Protein AF-S7X400-F1 (afdb_monomer)

Foldseek 3Di:
DVLLVLLLVQLQVCLVVLPAFAEEEFAPDPLRVVSQVSNVVRHHYNYYDYDNLLEVHALVSVLVVQQVDFQVGQHYHYRHDPPRVQRNVCQQQVDPDRDDDRSKDWDWDADDRHSNPRGGNRIHTDDIGD

Radius of gyration: 13.63 Å; Cα contacts (8 Å, |Δi|>4): 226; chains: 1; bounding box: 30×32×34 Å

Secondary structure (DSSP, 8-state):
-HHHHHHHHHHHHHHHTT-EEEEEEE-SSHHHHHHHHHHHTTSEEEEEEE-GGGTT--HHHHHHHHTT--TT---EEEE--TTHHHHHHHHHH--TT--PPTT-EEEEEE--SSGGG--TT-EEEEEEE-

pLDDT: mean 93.58, std 6.0, range [55.84, 98.5]

Sequence (130 aa):
MPGIDQLKRLSNLLKVSGQVCNHQVYSPANRCRQTADILASQIAIDKSSLVNEIYQADHRELLQVLHRFGSETNHVMMVGHNPGVSHFAAYLTGEDHLLFSPGMMVRISFYVEEWEHISKNSGVLEEILQ

Solvent-accessible surface area (backbone atoms only — not comparable to full-atom values): 7205 Å² total; per-residue (Å²): 105,76,64,60,57,43,36,54,50,38,31,49,51,40,38,73,71,64,49,71,28,46,35,36,38,23,13,74,49,68,71,28,46,53,51,50,54,56,41,55,74,55,30,62,55,77,37,77,45,82,35,70,66,37,55,88,25,47,44,67,50,47,46,57,60,52,40,70,48,56,76,90,55,87,31,75,43,78,37,63,43,82,66,22,52,26,51,28,53,19,43,26,39,61,49,81,84,53,77,71,60,91,66,48,48,72,44,68,46,69,91,64,88,43,44,69,72,60,46,75,52,50,29,45,78,73,49,79,47,94

Nearest PDB structures (foldseek):
  4hbz-assembly1_A  TM=8.532E-01  e=2.831E-06  Nakamurella multipartita DSM 44233
  3f2i-assembly3_E  TM=8.158E-01  e=2.193E-05  Nostoc sp. PCC 7120 = FACHB-418
  2rfl-assembly7_G  TM=8.535E-01  e=1.815E-04  Agrobacterium fabrum str. C58
  6cnl-assembly1_H  TM=7.017E-01  e=4.658E-02  Homo sapiens
  3kgx-assembly1_A  TM=5.664E-01  e=4.658E-02  Mus musculus

Structure (mmCIF, N/CA/C/O backbone):
data_AF-S7X400-F1
#
_entry.id   AF-S7X400-F1
#
loop_
_atom_site.group_PDB
_atom_site.id
_atom_site.type_symbol
_atom_site.label_atom_id
_atom_site.label_alt_id
_atom_site.label_comp_id
_atom_site.label_asym_id
_atom_site.label_entity_id
_atom_site.label_seq_id
_atom_site.pdbx_PDB_ins_code
_atom_site.Cartn_x
_atom_site.Cartn_y
_atom_site.Cartn_z
_atom_site.occupancy
_atom_site.B_iso_or_equiv
_atom_site.auth_seq_id
_atom_site.auth_comp_id
_atom_site.auth_asym_id
_atom_site.auth_atom_id
_atom_site.pdbx_PDB_model_num
ATOM 1 N N . MET A 1 1 ? 13.234 8.536 -17.458 1.00 55.84 1 MET A N 1
ATOM 2 C CA . MET A 1 1 ? 12.877 7.114 -17.698 1.00 55.84 1 MET A CA 1
ATOM 3 C C . MET A 1 1 ? 11.378 7.042 -17.515 1.00 55.84 1 MET A C 1
ATOM 5 O O . MET A 1 1 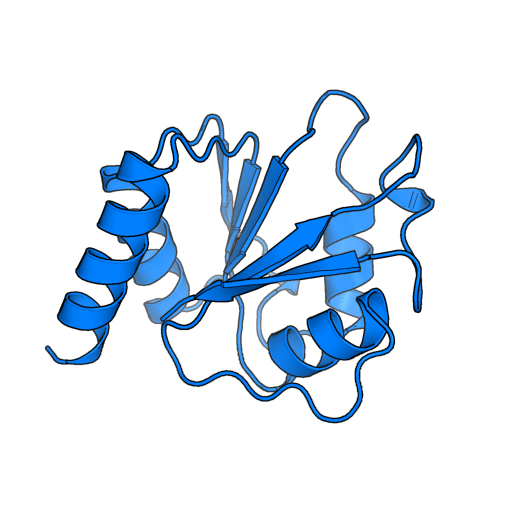? 10.943 7.479 -16.455 1.00 55.84 1 MET A O 1
ATOM 9 N N . PRO A 1 2 ? 10.608 6.501 -18.472 1.00 66.88 2 PRO A N 1
ATOM 10 C CA . PRO A 1 2 ? 9.148 6.638 -18.488 1.00 66.88 2 PRO A CA 1
ATOM 11 C C . PRO A 1 2 ? 8.453 6.320 -17.151 1.00 66.88 2 PRO A C 1
ATOM 13 O O . PRO A 1 2 ? 7.606 7.092 -16.715 1.00 66.88 2 PRO A O 1
ATOM 16 N N . GLY A 1 3 ? 8.881 5.265 -16.444 1.00 75.62 3 GLY A N 1
ATOM 17 C CA . GLY A 1 3 ? 8.308 4.895 -15.141 1.00 75.62 3 GLY A CA 1
ATOM 18 C C . GLY A 1 3 ? 8.620 5.863 -13.990 1.00 75.62 3 GLY A C 1
ATOM 19 O O . GLY A 1 3 ? 7.787 6.053 -13.112 1.00 75.62 3 GLY A O 1
ATOM 20 N N . ILE A 1 4 ? 9.782 6.528 -13.998 1.00 81.25 4 ILE A N 1
ATOM 21 C CA . ILE A 1 4 ? 10.118 7.546 -12.984 1.00 81.25 4 ILE A CA 1
ATOM 22 C C . ILE A 1 4 ? 9.272 8.802 -13.199 1.00 81.25 4 ILE A C 1
ATOM 24 O O . ILE A 1 4 ? 8.819 9.420 -12.240 1.00 81.25 4 ILE A O 1
ATOM 28 N N . ASP A 1 5 ? 9.062 9.184 -14.458 1.00 84.25 5 ASP A N 1
ATOM 29 C CA . ASP A 1 5 ? 8.317 10.394 -14.799 1.00 84.25 5 ASP A CA 1
ATOM 30 C C . ASP A 1 5 ? 6.819 10.233 -14.489 1.00 84.25 5 ASP A C 1
ATOM 32 O O . ASP A 1 5 ? 6.197 11.178 -14.007 1.00 84.25 5 ASP A O 1
ATOM 36 N N . GLN A 1 6 ? 6.262 9.029 -14.675 1.00 84.44 6 GLN A N 1
ATOM 37 C CA . GLN A 1 6 ? 4.918 8.670 -14.201 1.00 84.44 6 GLN A CA 1
ATOM 38 C C . GLN A 1 6 ? 4.829 8.720 -12.676 1.00 84.44 6 GLN A C 1
ATOM 40 O O . GLN A 1 6 ? 3.994 9.439 -12.133 1.00 84.44 6 GLN A O 1
ATOM 45 N N . LEU A 1 7 ? 5.756 8.063 -11.976 1.00 87.38 7 LEU A N 1
ATOM 46 C CA . LEU A 1 7 ? 5.734 8.038 -10.517 1.00 87.38 7 LEU A CA 1
ATOM 47 C C . LEU A 1 7 ? 5.849 9.440 -9.902 1.00 87.38 7 LEU A C 1
ATOM 49 O O . LEU A 1 7 ? 5.188 9.721 -8.910 1.00 87.38 7 LEU A O 1
ATOM 53 N N . LYS A 1 8 ? 6.629 10.339 -10.518 1.00 86.94 8 LYS A N 1
ATOM 54 C CA . LYS A 1 8 ? 6.715 11.749 -10.107 1.00 86.94 8 LYS A CA 1
ATOM 55 C C . LYS A 1 8 ? 5.396 12.508 -10.265 1.00 86.94 8 LYS A C 1
ATOM 57 O O . LYS A 1 8 ? 5.130 13.423 -9.489 1.00 86.94 8 LYS A O 1
ATOM 62 N N . ARG A 1 9 ? 4.591 12.181 -11.281 1.00 88.12 9 ARG A N 1
ATOM 63 C CA . ARG A 1 9 ? 3.260 12.782 -11.468 1.00 88.12 9 ARG A CA 1
ATOM 64 C C . ARG A 1 9 ? 2.308 12.281 -10.395 1.00 88.12 9 ARG A C 1
ATOM 66 O O . ARG A 1 9 ? 1.712 13.108 -9.712 1.00 88.12 9 ARG A O 1
ATOM 73 N N . LEU A 1 10 ? 2.255 10.964 -10.196 1.00 89.94 10 LEU A N 1
ATOM 74 C CA . LEU A 1 10 ? 1.474 10.335 -9.134 1.00 89.94 10 LEU A CA 1
ATOM 75 C C . LEU A 1 10 ? 1.817 10.928 -7.762 1.00 89.94 10 LEU A C 1
ATOM 77 O O . LEU A 1 10 ? 0.936 11.357 -7.025 1.00 89.94 10 LEU A O 1
ATOM 81 N N . SER A 1 11 ? 3.100 11.017 -7.423 1.00 86.44 11 SER A N 1
ATOM 82 C CA . SER A 1 11 ? 3.529 11.543 -6.130 1.00 86.44 11 SER A CA 1
ATOM 83 C C . SER A 1 11 ? 3.178 13.022 -5.943 1.00 86.44 11 SER A C 1
ATOM 85 O O . SER A 1 11 ? 2.826 13.430 -4.838 1.00 86.44 11 SER A O 1
ATOM 87 N N . ASN A 1 12 ? 3.201 13.821 -7.015 1.00 88.62 12 ASN A N 1
ATOM 88 C CA . ASN A 1 12 ? 2.745 15.206 -6.959 1.00 88.62 12 ASN A CA 1
ATOM 89 C C . ASN A 1 12 ? 1.222 15.303 -6.770 1.00 88.62 12 ASN A C 1
ATOM 91 O O . ASN A 1 12 ? 0.769 16.148 -6.003 1.00 88.62 12 ASN A O 1
ATOM 95 N N . LEU A 1 13 ? 0.438 14.429 -7.414 1.00 89.38 13 LEU A N 1
ATOM 96 C CA . LEU A 1 13 ? -1.011 14.344 -7.190 1.00 89.38 13 LEU A CA 1
ATOM 97 C C . LEU A 1 13 ? -1.322 14.030 -5.723 1.00 89.38 13 LEU A C 1
ATOM 99 O O . LEU A 1 13 ? -2.096 14.750 -5.099 1.00 89.38 13 LEU A O 1
ATOM 103 N N . LEU A 1 14 ? -0.646 13.029 -5.154 1.00 90.19 14 LEU A N 1
ATOM 104 C CA . LEU A 1 14 ? -0.804 12.631 -3.751 1.00 90.19 14 LEU A CA 1
ATOM 105 C C . LEU A 1 14 ? -0.398 13.749 -2.781 1.00 90.19 14 LEU A C 1
ATOM 107 O O . LEU A 1 14 ? -1.047 13.971 -1.761 1.00 90.19 14 LEU A O 1
ATOM 111 N N . LYS A 1 15 ? 0.661 14.495 -3.108 1.00 88.44 15 LYS A N 1
ATOM 112 C CA . LYS A 1 15 ? 1.072 15.663 -2.326 1.00 88.44 15 LYS A CA 1
ATOM 113 C C . LYS A 1 15 ? 0.004 16.758 -2.345 1.00 88.44 15 LYS A C 1
ATOM 115 O O . LYS A 1 15 ? -0.313 17.318 -1.299 1.00 88.44 15 LYS A O 1
ATOM 120 N N . VAL A 1 16 ? -0.544 17.072 -3.520 1.00 88.62 16 VAL A N 1
ATOM 121 C CA . VAL A 1 16 ? -1.582 18.105 -3.682 1.00 88.62 16 VAL A CA 1
ATOM 122 C C . VAL A 1 16 ? -2.889 17.699 -3.002 1.00 88.62 16 VAL A C 1
ATOM 124 O O . VAL A 1 16 ? -3.549 18.555 -2.420 1.00 88.62 16 VAL A O 1
ATOM 127 N N . SER A 1 17 ? -3.239 16.410 -3.006 1.00 86.19 17 SER A N 1
ATOM 128 C CA . SER A 1 17 ? -4.422 15.900 -2.304 1.00 86.19 17 SER A CA 1
ATOM 129 C C . SER A 1 17 ? -4.262 15.860 -0.779 1.00 86.19 17 SER A C 1
ATOM 131 O O . SER A 1 17 ? -5.189 15.448 -0.089 1.00 86.19 17 SER A O 1
ATOM 133 N N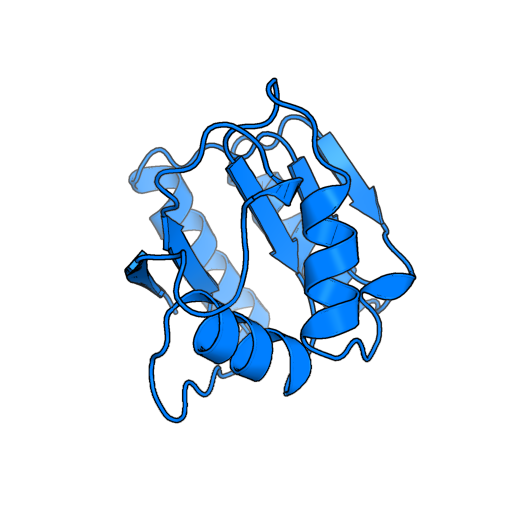 . GLY A 1 18 ? -3.096 16.243 -0.244 1.00 85.75 18 GLY A N 1
ATOM 134 C CA . GLY A 1 18 ? -2.809 16.178 1.187 1.00 85.75 18 GLY A CA 1
ATOM 135 C C . GLY A 1 18 ? -2.726 14.747 1.716 1.00 85.75 18 GLY A C 1
ATOM 136 O O . GLY A 1 18 ? -3.036 14.517 2.882 1.00 85.75 18 GLY A O 1
ATOM 137 N N . GLN A 1 19 ? -2.342 13.780 0.872 1.00 86.75 19 GLN A N 1
ATOM 138 C CA . GLN A 1 19 ? -2.210 12.389 1.293 1.00 86.75 19 GLN A CA 1
ATOM 139 C C . GLN A 1 19 ? -1.214 12.283 2.452 1.00 86.75 19 GLN A C 1
ATOM 141 O O . GLN A 1 19 ? -0.076 12.747 2.363 1.00 86.75 19 GLN A O 1
ATOM 146 N N . VAL A 1 20 ? -1.638 11.608 3.515 1.00 88.44 20 VAL A N 1
ATOM 147 C CA . VAL A 1 20 ? -0.784 11.205 4.634 1.00 88.44 20 VAL A CA 1
ATOM 148 C C . VAL A 1 20 ? -0.564 9.697 4.598 1.00 88.44 20 VAL A C 1
ATOM 150 O O . VAL A 1 20 ? -1.399 8.946 4.086 1.00 88.44 20 VAL A O 1
ATOM 153 N N . CYS A 1 21 ? 0.571 9.244 5.116 1.00 94.88 21 CYS A N 1
ATOM 154 C CA . CYS A 1 21 ? 0.896 7.829 5.218 1.00 94.88 21 CYS A CA 1
ATOM 155 C C . CYS A 1 21 ? 1.605 7.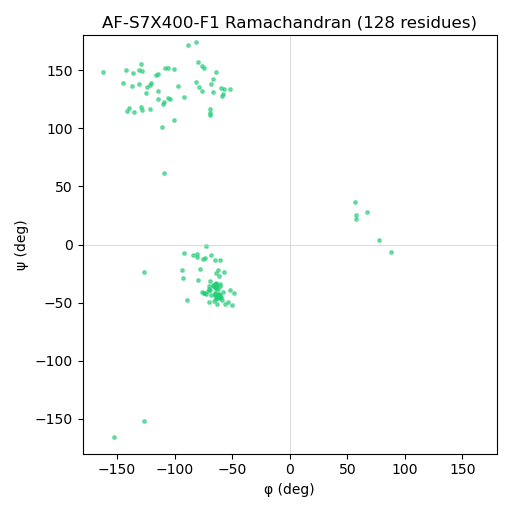569 6.546 1.00 94.88 21 CYS A C 1
ATOM 157 O O . CYS A 1 21 ? 2.733 8.010 6.747 1.00 94.88 21 CYS A O 1
ATOM 159 N N . ASN A 1 22 ? 0.981 6.801 7.436 1.00 96.38 22 ASN A N 1
ATOM 160 C CA . ASN A 1 22 ? 1.616 6.451 8.703 1.00 96.38 22 ASN A CA 1
ATOM 161 C C . ASN A 1 22 ? 2.709 5.407 8.486 1.00 96.38 22 ASN A C 1
ATOM 163 O O . ASN A 1 22 ? 3.809 5.521 9.024 1.00 96.38 22 ASN A O 1
ATOM 167 N N . HIS A 1 23 ? 2.444 4.405 7.643 1.00 97.81 23 HIS A N 1
ATOM 168 C CA . HIS A 1 23 ? 3.429 3.360 7.388 1.00 97.81 23 HIS A CA 1
ATOM 169 C C . HIS A 1 23 ? 3.477 2.952 5.918 1.00 97.81 23 HIS A C 1
ATOM 171 O O . HIS A 1 23 ? 2.524 2.422 5.354 1.00 97.81 23 HIS A O 1
ATOM 177 N N . GLN A 1 24 ? 4.628 3.167 5.291 1.00 98.00 24 GLN A N 1
ATOM 178 C CA . GLN A 1 24 ? 4.960 2.609 3.991 1.00 98.00 24 GLN A CA 1
ATOM 179 C C . GLN A 1 24 ? 5.688 1.270 4.154 1.00 98.00 24 GLN A C 1
ATOM 181 O O . GLN A 1 24 ? 6.719 1.188 4.824 1.00 98.00 24 GLN A O 1
ATOM 186 N N . VAL A 1 25 ? 5.199 0.225 3.497 1.00 98.44 25 VAL A N 1
ATOM 187 C CA . VAL A 1 25 ? 5.859 -1.080 3.427 1.00 98.44 25 VAL A CA 1
ATOM 188 C C . VAL A 1 25 ? 6.143 -1.461 1.985 1.00 98.44 25 VAL A C 1
ATOM 190 O O . VAL A 1 25 ? 5.316 -1.262 1.096 1.00 98.44 25 VAL A O 1
ATOM 193 N N . TYR A 1 26 ? 7.332 -1.997 1.727 1.00 98.50 26 TYR A N 1
ATOM 194 C CA . TYR A 1 26 ? 7.755 -2.312 0.367 1.00 98.50 26 TYR A CA 1
ATOM 195 C C . TYR A 1 26 ? 8.567 -3.601 0.278 1.00 98.50 26 TYR A C 1
ATOM 197 O O . TYR A 1 26 ? 9.296 -3.984 1.195 1.00 98.50 26 TYR A O 1
ATOM 205 N N . SER A 1 27 ? 8.453 -4.263 -0.871 1.00 98.12 27 SER A N 1
ATOM 206 C CA . SER A 1 27 ? 9.228 -5.459 -1.201 1.00 98.12 27 SER A CA 1
ATOM 207 C C . SER A 1 27 ? 10.740 -5.176 -1.306 1.00 98.12 27 SER A C 1
ATOM 209 O O . SER A 1 27 ? 11.118 -4.115 -1.806 1.00 98.12 27 SER A O 1
ATOM 211 N N . PRO A 1 28 ? 11.630 -6.138 -0.976 1.00 97.19 28 PRO A N 1
ATOM 212 C CA . PRO A 1 28 ? 13.088 -5.996 -1.105 1.00 97.19 28 PRO A CA 1
ATOM 213 C C . PRO A 1 28 ? 13.606 -5.736 -2.530 1.00 97.19 28 PRO A C 1
ATOM 215 O O . PRO A 1 28 ? 14.769 -5.372 -2.699 1.00 97.19 28 PRO A O 1
ATOM 218 N N . ALA A 1 29 ? 12.780 -5.913 -3.566 1.00 96.88 29 ALA A N 1
ATOM 219 C CA . ALA A 1 29 ? 13.178 -5.664 -4.947 1.00 96.88 29 ALA A CA 1
ATOM 220 C C . ALA A 1 29 ? 13.607 -4.202 -5.172 1.00 96.88 29 ALA A C 1
ATOM 222 O O . ALA A 1 29 ? 12.876 -3.275 -4.822 1.00 96.88 29 ALA A O 1
ATOM 223 N N . ASN A 1 30 ? 14.729 -3.989 -5.870 1.00 95.88 30 ASN A N 1
ATOM 224 C CA . ASN A 1 30 ? 15.277 -2.647 -6.128 1.00 95.88 30 ASN A CA 1
ATOM 225 C C . ASN A 1 30 ? 14.257 -1.671 -6.734 1.00 95.88 30 ASN A C 1
ATOM 227 O O . ASN A 1 30 ? 14.202 -0.519 -6.324 1.00 9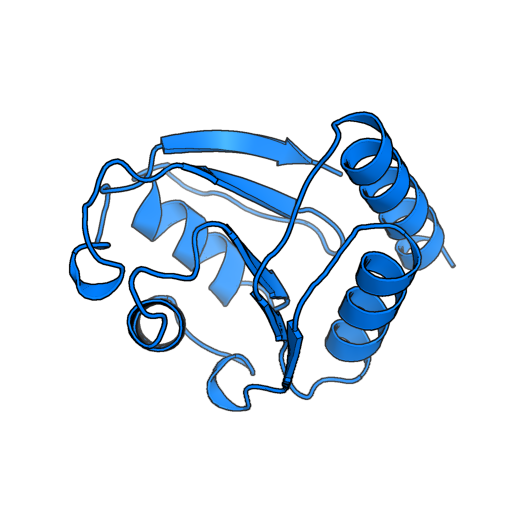5.88 30 ASN A O 1
ATOM 231 N N . ARG A 1 31 ? 13.401 -2.136 -7.652 1.00 93.81 31 ARG A N 1
ATOM 232 C CA . ARG A 1 31 ? 12.333 -1.311 -8.248 1.00 93.81 31 ARG A CA 1
ATOM 233 C C . ARG A 1 31 ? 11.277 -0.849 -7.232 1.00 93.81 31 ARG A C 1
ATOM 235 O O . ARG A 1 31 ? 10.785 0.271 -7.335 1.00 93.81 31 ARG A O 1
ATOM 242 N N . CYS A 1 32 ? 10.942 -1.685 -6.246 1.00 96.31 32 CYS A N 1
ATOM 243 C CA . CYS A 1 32 ? 9.988 -1.340 -5.190 1.00 96.31 32 CYS A CA 1
ATOM 244 C C . CYS A 1 32 ? 10.619 -0.370 -4.202 1.00 96.31 32 CYS A C 1
ATOM 246 O O . CYS A 1 32 ? 9.985 0.619 -3.862 1.00 96.31 32 CYS A O 1
ATOM 248 N N . ARG A 1 33 ? 11.885 -0.598 -3.829 1.00 96.31 33 ARG A N 1
ATOM 249 C CA . ARG A 1 33 ? 12.664 0.353 -3.027 1.00 96.31 33 ARG A CA 1
ATOM 250 C C . ARG A 1 33 ? 12.724 1.726 -3.698 1.00 96.31 33 ARG A C 1
ATOM 252 O O . ARG A 1 33 ? 12.332 2.706 -3.093 1.00 96.31 33 ARG A O 1
ATOM 259 N N . GLN A 1 34 ? 13.104 1.783 -4.974 1.00 95.00 34 GLN A N 1
ATOM 260 C CA . GLN A 1 34 ? 13.137 3.036 -5.738 1.00 95.00 34 GLN A CA 1
ATOM 261 C C . GLN A 1 34 ? 11.770 3.730 -5.776 1.00 95.00 34 GLN A C 1
ATOM 263 O O . GLN A 1 34 ? 11.692 4.947 -5.643 1.00 95.00 34 GLN A O 1
ATOM 268 N N . THR A 1 35 ? 10.692 2.960 -5.944 1.00 95.06 35 THR A N 1
ATOM 269 C CA . THR A 1 35 ? 9.326 3.498 -5.926 1.00 95.06 35 THR A CA 1
ATOM 270 C C . THR A 1 35 ? 8.981 4.082 -4.555 1.00 95.06 35 THR A C 1
ATOM 272 O O . THR A 1 35 ? 8.490 5.206 -4.468 1.00 95.06 35 THR A O 1
ATOM 275 N N . ALA A 1 36 ? 9.289 3.344 -3.488 1.00 95.88 36 ALA A N 1
ATOM 276 C CA . ALA A 1 36 ? 9.076 3.758 -2.110 1.00 95.88 36 ALA A CA 1
ATOM 277 C C . ALA A 1 36 ? 9.854 5.039 -1.770 1.00 95.88 36 ALA A C 1
ATOM 279 O O . ALA A 1 36 ? 9.256 5.984 -1.258 1.00 95.88 36 ALA A O 1
ATOM 280 N N . ASP A 1 37 ? 11.133 5.108 -2.151 1.00 94.88 37 ASP A N 1
ATOM 281 C CA . ASP A 1 37 ? 12.007 6.267 -1.939 1.00 94.88 37 ASP A CA 1
ATOM 282 C C . ASP A 1 37 ? 11.480 7.516 -2.666 1.00 94.88 37 ASP A C 1
ATOM 284 O O . ASP A 1 37 ? 11.452 8.612 -2.103 1.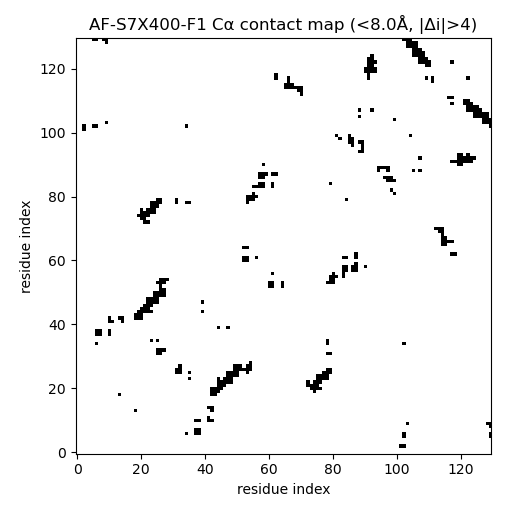00 94.88 37 ASP A O 1
ATOM 288 N N . ILE A 1 38 ? 11.010 7.369 -3.911 1.00 93.06 38 ILE A N 1
ATOM 289 C CA . ILE A 1 38 ? 10.430 8.487 -4.670 1.00 93.06 38 ILE A CA 1
ATOM 290 C C . ILE A 1 38 ? 9.144 8.986 -4.001 1.00 93.06 38 ILE A C 1
ATOM 292 O O . ILE A 1 38 ? 8.978 10.198 -3.855 1.00 93.06 38 ILE A O 1
ATOM 296 N N . LEU A 1 39 ? 8.262 8.088 -3.553 1.00 93.25 39 LEU A N 1
ATOM 297 C CA . LEU A 1 3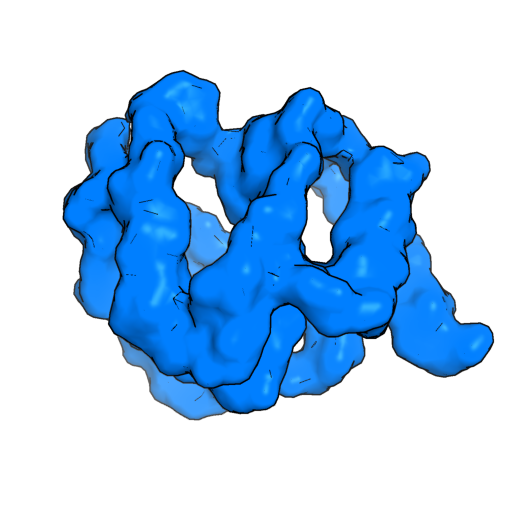9 ? 7.030 8.460 -2.846 1.00 93.25 39 LEU A CA 1
ATOM 298 C C . LEU A 1 39 ? 7.337 9.155 -1.509 1.00 93.25 39 LEU A C 1
ATOM 300 O O . LEU A 1 39 ? 6.785 10.221 -1.236 1.00 93.25 39 LEU A O 1
ATOM 304 N N . ALA A 1 40 ? 8.281 8.618 -0.732 1.00 92.88 40 ALA A N 1
ATOM 305 C CA . ALA A 1 40 ? 8.727 9.190 0.539 1.00 92.88 40 ALA A CA 1
ATOM 306 C C . ALA A 1 40 ? 9.394 10.566 0.385 1.00 92.88 40 ALA A C 1
ATOM 308 O O . ALA A 1 40 ? 9.379 11.369 1.311 1.00 92.88 40 ALA A O 1
ATOM 309 N N . SER A 1 41 ? 9.953 10.874 -0.791 1.00 90.19 41 SER A N 1
ATOM 310 C CA . SER A 1 41 ? 10.540 12.192 -1.066 1.00 90.19 41 SER A CA 1
ATOM 311 C C . SER A 1 41 ? 9.507 13.301 -1.311 1.00 90.19 41 SER A C 1
ATOM 313 O O . SER A 1 41 ? 9.871 14.478 -1.344 1.00 90.19 41 SER A O 1
ATOM 315 N N . GLN A 1 42 ? 8.229 12.956 -1.515 1.00 86.44 42 GLN A N 1
ATOM 316 C CA . GLN A 1 42 ? 7.191 13.917 -1.916 1.00 86.44 42 GLN A CA 1
ATOM 317 C C . GLN A 1 42 ? 5.960 13.932 -1.013 1.00 86.44 42 GLN A C 1
ATOM 319 O O . GLN A 1 42 ? 5.261 14.946 -0.977 1.00 86.44 42 GLN A O 1
ATOM 324 N N . ILE A 1 43 ? 5.704 12.840 -0.298 1.00 89.69 43 ILE A N 1
ATOM 325 C CA . ILE A 1 43 ? 4.544 12.653 0.572 1.00 89.69 43 ILE A CA 1
ATOM 326 C C . ILE A 1 43 ? 5.046 12.539 2.012 1.00 89.69 43 ILE A C 1
ATOM 328 O O . ILE A 1 43 ? 6.130 12.009 2.250 1.00 89.69 43 ILE A O 1
ATOM 332 N N . ALA A 1 44 ? 4.268 13.030 2.977 1.00 90.06 44 ALA A N 1
ATOM 333 C CA . ALA A 1 44 ? 4.573 12.828 4.389 1.00 90.06 44 ALA A CA 1
ATOM 334 C C . ALA A 1 44 ? 4.370 11.348 4.754 1.00 90.06 44 ALA A C 1
ATOM 336 O O . ALA A 1 44 ? 3.242 10.846 4.734 1.00 90.06 44 ALA A O 1
ATOM 337 N N . ILE A 1 45 ? 5.477 10.658 5.041 1.00 94.50 45 ILE A N 1
ATOM 338 C CA . ILE A 1 45 ? 5.504 9.257 5.464 1.00 94.50 45 ILE A CA 1
ATOM 339 C C . ILE A 1 45 ? 6.180 9.178 6.834 1.00 94.50 45 ILE A C 1
ATOM 341 O O . ILE A 1 45 ? 7.370 9.478 6.932 1.00 94.50 45 ILE A O 1
ATOM 345 N N . ASP A 1 46 ? 5.453 8.747 7.868 1.00 95.00 46 ASP A N 1
ATOM 346 C CA . ASP A 1 46 ? 5.992 8.714 9.239 1.00 95.00 46 ASP A CA 1
ATOM 347 C C . ASP A 1 46 ? 7.028 7.592 9.406 1.00 95.00 46 ASP A C 1
ATOM 349 O O . ASP A 1 46 ? 8.095 7.776 9.997 1.00 95.00 46 ASP A O 1
ATOM 353 N N . LYS A 1 47 ? 6.730 6.411 8.852 1.00 96.31 47 LYS A N 1
ATOM 354 C CA . LYS A 1 47 ? 7.608 5.241 8.886 1.00 96.31 47 LYS A CA 1
ATOM 355 C C . LYS A 1 47 ? 7.638 4.537 7.537 1.00 96.31 47 LYS A C 1
ATOM 357 O O . LYS A 1 47 ? 6.603 4.295 6.927 1.00 96.31 47 LYS A O 1
ATOM 362 N N . SER A 1 48 ? 8.827 4.139 7.094 1.00 97.31 48 SER A N 1
ATOM 363 C CA . SER A 1 48 ? 9.011 3.305 5.902 1.00 97.31 48 SER A CA 1
ATOM 364 C C . SER A 1 48 ? 9.803 2.047 6.255 1.00 97.31 48 SER A C 1
ATOM 366 O O . SER A 1 48 ? 10.755 2.101 7.037 1.00 97.31 48 SER A O 1
ATOM 368 N N . SER A 1 49 ? 9.385 0.877 5.772 1.00 97.75 49 SER A N 1
ATOM 369 C 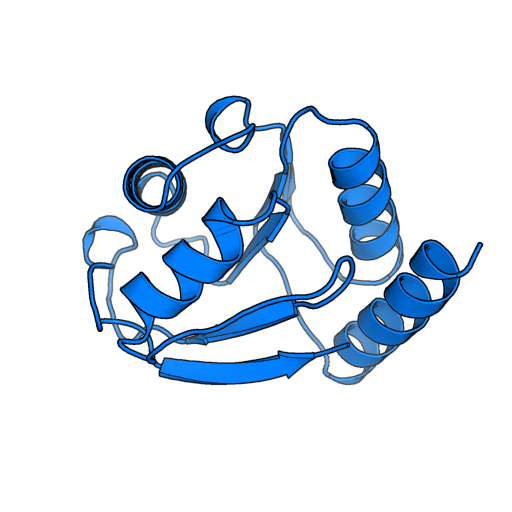CA . SER A 1 49 ? 9.991 -0.407 6.147 1.00 97.75 49 SER A CA 1
ATOM 370 C C . SER A 1 49 ? 10.016 -1.407 4.998 1.00 97.75 49 SER A C 1
ATOM 372 O O . SER A 1 49 ? 9.046 -1.576 4.262 1.00 97.75 49 SER A O 1
ATOM 374 N N . LEU A 1 50 ? 11.133 -2.122 4.884 1.00 98.12 50 LEU A N 1
ATOM 375 C CA . LEU A 1 50 ? 11.243 -3.276 4.003 1.00 98.12 50 LEU A CA 1
ATOM 376 C C . LEU A 1 50 ? 10.526 -4.472 4.634 1.00 98.12 50 LEU A C 1
ATOM 378 O O . LEU A 1 50 ? 10.765 -4.784 5.799 1.00 98.12 50 LEU A O 1
ATOM 382 N N . VAL A 1 51 ? 9.697 -5.159 3.849 1.00 98.19 51 VAL A N 1
ATOM 383 C CA . VAL A 1 51 ? 8.985 -6.377 4.256 1.00 98.19 51 VAL A CA 1
ATOM 384 C C . VAL A 1 51 ? 9.238 -7.456 3.207 1.00 98.19 51 VAL A C 1
ATOM 386 O O . VAL A 1 51 ? 8.878 -7.302 2.036 1.00 98.19 51 VAL A O 1
ATOM 389 N N . ASN A 1 52 ? 9.904 -8.538 3.613 1.00 97.38 52 ASN A N 1
ATOM 390 C CA . ASN A 1 52 ? 10.326 -9.601 2.697 1.00 97.38 52 ASN A CA 1
ATOM 391 C C . ASN A 1 52 ? 9.128 -10.326 2.083 1.00 97.38 52 ASN A C 1
ATOM 393 O O . ASN A 1 52 ? 9.141 -10.632 0.894 1.00 97.38 52 ASN A O 1
ATOM 397 N N . GLU A 1 53 ? 8.074 -10.505 2.873 1.00 96.56 53 GLU A N 1
ATOM 398 C CA . GLU A 1 53 ? 6.846 -11.216 2.530 1.00 96.56 53 GLU A CA 1
ATOM 399 C C . GLU A 1 53 ? 6.048 -10.546 1.413 1.00 96.56 53 GLU A C 1
ATOM 401 O O . GLU A 1 53 ? 5.173 -11.181 0.854 1.00 96.56 53 GLU A O 1
ATOM 406 N N . ILE A 1 54 ? 6.352 -9.295 1.042 1.00 97.88 54 ILE A N 1
ATOM 407 C CA . ILE A 1 54 ? 5.723 -8.627 -0.110 1.00 97.88 54 ILE A CA 1
ATOM 408 C C . ILE A 1 54 ? 6.335 -9.123 -1.439 1.00 97.88 54 ILE A C 1
ATOM 410 O O . ILE A 1 54 ? 5.743 -8.971 -2.512 1.00 97.88 54 ILE A O 1
ATOM 414 N N . TYR A 1 55 ? 7.547 -9.691 -1.429 1.00 96.12 55 TYR A N 1
ATOM 415 C CA . TYR A 1 55 ? 8.177 -10.176 -2.658 1.00 96.12 55 TYR A CA 1
ATOM 416 C C . TYR A 1 55 ? 7.453 -11.409 -3.205 1.00 96.12 55 TYR A C 1
ATOM 418 O O . TYR A 1 55 ? 7.463 -12.456 -2.578 1.00 96.12 55 TYR A O 1
ATOM 426 N N . GLN A 1 56 ? 6.879 -11.278 -4.408 1.00 92.06 56 GLN A N 1
ATOM 427 C CA . GLN A 1 56 ? 6.120 -12.345 -5.082 1.00 92.06 56 GLN A CA 1
ATOM 428 C C . GLN A 1 56 ? 4.931 -12.890 -4.269 1.00 92.06 56 GLN A C 1
ATOM 430 O O . GLN A 1 56 ? 4.490 -14.009 -4.508 1.00 92.06 56 GLN A O 1
ATOM 435 N N . ALA A 1 57 ? 4.394 -12.064 -3.372 1.00 94.56 57 ALA A N 1
ATOM 436 C CA . ALA A 1 57 ? 3.289 -12.412 -2.497 1.00 94.56 57 ALA A CA 1
ATOM 437 C C . ALA A 1 57 ? 1.974 -12.648 -3.252 1.00 94.56 57 ALA A C 1
ATOM 439 O O . ALA A 1 57 ? 1.639 -11.894 -4.177 1.00 94.56 57 ALA A O 1
ATOM 440 N N . ASP A 1 58 ? 1.189 -13.627 -2.809 1.00 95.12 58 ASP A N 1
ATOM 441 C CA . ASP A 1 58 ? -0.230 -13.722 -3.148 1.00 95.12 58 ASP A CA 1
ATOM 442 C C . ASP A 1 58 ? -1.097 -12.806 -2.254 1.00 95.12 58 ASP A C 1
ATOM 444 O O . ASP A 1 58 ? -0.627 -12.160 -1.316 1.00 95.12 58 ASP A O 1
ATOM 448 N N . HIS A 1 59 ? -2.396 -12.715 -2.553 1.00 93.50 59 HIS A N 1
ATOM 449 C CA . HIS A 1 59 ? -3.314 -11.857 -1.797 1.00 93.50 59 HIS A CA 1
ATOM 450 C C . HIS A 1 59 ? -3.439 -12.244 -0.310 1.00 93.50 59 HIS A C 1
ATOM 452 O O . HIS A 1 59 ? -3.724 -11.377 0.510 1.00 93.50 59 HIS A O 1
ATOM 458 N N . ARG A 1 60 ? -3.227 -13.514 0.059 1.00 94.94 60 ARG A N 1
ATOM 459 C CA . ARG A 1 60 ? -3.300 -13.984 1.452 1.00 94.94 60 ARG A CA 1
ATOM 460 C C . ARG A 1 60 ? -2.057 -13.566 2.224 1.00 94.94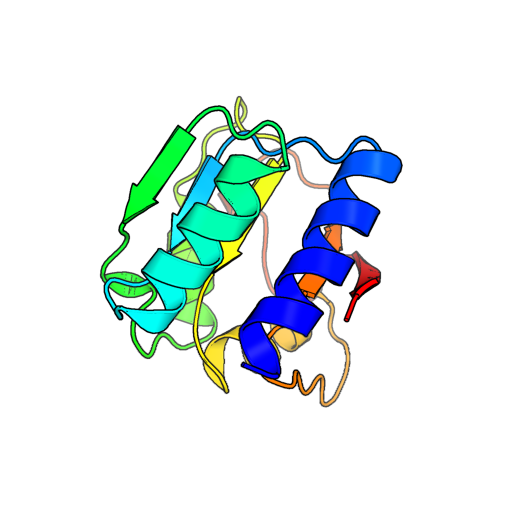 60 ARG A C 1
ATOM 462 O O . ARG A 1 60 ? -2.175 -13.121 3.360 1.00 94.94 60 ARG A O 1
ATOM 469 N N . GLU A 1 61 ? -0.885 -13.663 1.606 1.00 97.44 61 GLU A N 1
ATOM 470 C CA . GLU A 1 61 ? 0.372 -13.193 2.198 1.00 97.44 61 GLU A CA 1
ATOM 471 C C . GLU A 1 61 ? 0.357 -11.669 2.387 1.00 97.44 61 GLU A C 1
ATOM 473 O O . GLU A 1 61 ? 0.726 -11.169 3.451 1.00 97.44 61 GLU A O 1
ATOM 478 N N . LEU A 1 62 ? -0.154 -10.919 1.404 1.00 98.12 62 LEU A N 1
ATOM 479 C CA . LEU A 1 62 ? -0.329 -9.468 1.537 1.00 98.12 62 LEU A CA 1
ATOM 480 C C . LEU A 1 62 ? -1.360 -9.096 2.612 1.00 98.12 62 LEU A C 1
ATOM 482 O O . LEU A 1 62 ? -1.140 -8.133 3.348 1.00 98.12 62 LEU A O 1
ATOM 486 N N . LEU A 1 63 ? -2.435 -9.879 2.762 1.00 98.06 63 LEU A N 1
ATOM 487 C CA . LEU A 1 63 ? -3.402 -9.702 3.848 1.00 98.06 63 LEU A CA 1
ATOM 488 C C . LEU A 1 63 ? -2.747 -9.898 5.221 1.00 98.06 63 LEU A C 1
ATOM 490 O O . LEU A 1 63 ? -2.950 -9.086 6.115 1.00 98.06 63 LEU A O 1
ATOM 494 N N . GLN A 1 64 ? -1.891 -10.912 5.373 1.00 97.81 64 GLN A N 1
ATOM 495 C CA . GLN A 1 64 ? -1.144 -11.124 6.616 1.00 97.81 64 GLN A CA 1
ATOM 496 C C . GLN A 1 64 ? -0.178 -9.983 6.932 1.00 97.81 64 GLN A C 1
ATOM 498 O O . GLN A 1 64 ? 0.060 -9.707 8.102 1.00 97.81 64 GLN A O 1
ATOM 503 N N . VAL A 1 65 ? 0.409 -9.329 5.925 1.00 97.81 65 VAL A N 1
ATOM 504 C CA . VAL A 1 65 ? 1.210 -8.116 6.152 1.00 97.81 65 VAL A CA 1
ATOM 505 C C . VAL A 1 65 ? 0.318 -6.991 6.674 1.00 97.81 65 VAL A C 1
ATOM 507 O O . VAL A 1 65 ? 0.702 -6.305 7.618 1.00 97.81 65 VAL A O 1
ATOM 510 N N . LEU A 1 66 ? -0.871 -6.832 6.090 1.00 97.19 66 LEU A N 1
ATOM 511 C CA . LEU A 1 66 ? -1.846 -5.817 6.479 1.00 97.19 66 LEU A CA 1
ATOM 512 C C . LEU A 1 66 ? -2.367 -6.023 7.913 1.00 97.19 66 LEU A C 1
ATOM 514 O O . LEU A 1 66 ? -2.489 -5.070 8.669 1.00 97.19 66 LEU A O 1
ATOM 518 N N . HIS A 1 67 ? -2.588 -7.267 8.331 1.00 97.62 67 HIS A N 1
ATOM 519 C CA . HIS A 1 67 ? -3.054 -7.608 9.683 1.00 97.62 67 HIS A CA 1
ATOM 520 C C . HIS A 1 67 ? -2.037 -7.334 10.799 1.00 97.62 67 HIS A C 1
ATOM 522 O O . HIS A 1 67 ? -2.379 -7.433 11.967 1.00 97.62 67 HIS A O 1
ATOM 528 N N . ARG A 1 68 ? -0.782 -6.992 10.482 1.00 95.94 68 ARG A N 1
ATOM 529 C CA . ARG A 1 68 ? 0.254 -6.710 11.498 1.00 95.94 68 ARG A CA 1
ATOM 530 C C . ARG A 1 68 ? 0.223 -5.274 12.020 1.00 95.94 68 ARG A C 1
ATOM 532 O O . ARG A 1 68 ? 0.994 -4.951 12.926 1.00 95.94 68 ARG A O 1
ATOM 539 N N . PHE A 1 69 ? -0.563 -4.393 11.407 1.00 97.00 69 PHE A N 1
ATOM 540 C CA . PHE A 1 69 ? -0.650 -3.001 11.834 1.00 97.00 69 PHE A CA 1
ATOM 541 C C . PHE A 1 69 ? -1.597 -2.866 13.030 1.00 97.00 69 PHE A C 1
ATOM 543 O O . PHE A 1 69 ? -2.635 -3.512 13.088 1.00 97.00 69 PHE A O 1
ATOM 550 N N . GLY A 1 70 ? -1.224 -2.019 13.991 1.00 92.81 70 GLY A N 1
ATOM 551 C CA . GLY A 1 70 ? -2.066 -1.703 15.147 1.00 92.81 70 GLY A CA 1
ATOM 552 C C . GLY A 1 70 ? -3.011 -0.528 14.883 1.00 92.81 70 GLY A C 1
ATOM 553 O O . GLY A 1 70 ? -2.860 0.191 13.893 1.00 92.81 70 GLY A O 1
ATOM 554 N N . SER A 1 71 ? -3.931 -0.289 15.820 1.00 89.62 71 SER A N 1
ATOM 555 C CA . SER A 1 71 ? -4.967 0.761 15.761 1.00 89.62 71 SER A CA 1
ATOM 556 C C . SER A 1 71 ? -4.434 2.191 15.591 1.00 89.62 71 SER A C 1
ATOM 558 O O . SER A 1 71 ? -5.132 3.051 15.071 1.00 89.62 71 SER A O 1
ATOM 560 N N . GLU A 1 72 ? -3.186 2.459 15.982 1.00 90.69 72 GLU A N 1
ATOM 561 C CA . GLU A 1 72 ? -2.548 3.777 15.820 1.00 90.69 72 GLU A CA 1
ATOM 562 C C . GLU A 1 72 ? -2.150 4.088 14.361 1.00 90.69 72 GLU A C 1
ATOM 564 O O . GLU A 1 72 ? -1.766 5.210 14.034 1.00 90.69 72 GLU A O 1
ATOM 569 N N . THR A 1 73 ? -2.194 3.094 13.466 1.00 96.06 73 THR A N 1
ATOM 570 C CA . THR A 1 73 ? -1.855 3.254 12.044 1.00 96.06 73 THR A CA 1
ATOM 571 C C . THR A 1 73 ? -3.139 3.371 11.231 1.00 96.06 73 THR A C 1
ATOM 573 O O . THR A 1 73 ? -3.811 2.372 11.022 1.00 96.06 73 THR A O 1
ATOM 576 N N . ASN A 1 74 ? -3.467 4.561 10.724 1.00 94.62 74 ASN A N 1
ATOM 577 C CA . ASN A 1 74 ? -4.688 4.779 9.931 1.00 94.62 74 ASN A CA 1
ATOM 578 C C . ASN A 1 74 ? -4.454 4.632 8.421 1.00 94.62 74 ASN A C 1
ATOM 580 O O . ASN A 1 74 ? -5.355 4.262 7.672 1.00 94.62 74 ASN A O 1
ATOM 584 N N . HIS A 1 75 ? -3.236 4.918 7.955 1.00 95.81 75 HIS A N 1
ATOM 585 C CA . HIS A 1 75 ? -2.892 4.896 6.536 1.00 95.81 75 HIS A CA 1
ATOM 586 C C . HIS A 1 75 ? -1.640 4.065 6.274 1.00 95.81 75 HIS A C 1
ATOM 588 O O . HIS A 1 75 ? -0.541 4.410 6.722 1.00 95.81 75 HIS A O 1
ATOM 594 N N . VAL A 1 76 ? -1.811 3.003 5.486 1.00 97.50 76 VAL A N 1
ATOM 595 C CA . VAL A 1 76 ? -0.733 2.120 5.035 1.00 97.50 76 VAL A CA 1
ATOM 596 C C . VAL A 1 76 ? -0.567 2.240 3.528 1.00 97.50 76 VAL A C 1
ATOM 598 O O . VAL A 1 76 ? -1.530 2.133 2.772 1.00 97.50 76 VAL A O 1
ATOM 601 N N . MET A 1 77 ? 0.674 2.411 3.083 1.00 97.25 77 MET A N 1
ATOM 602 C CA . MET A 1 77 ? 1.039 2.355 1.671 1.00 97.25 77 MET A CA 1
ATOM 603 C C . MET A 1 77 ? 1.859 1.097 1.402 1.00 97.25 77 MET A C 1
ATOM 605 O O . MET A 1 77 ? 2.940 0.926 1.960 1.00 97.25 77 MET A O 1
ATOM 609 N N . MET A 1 78 ? 1.375 0.232 0.513 1.00 98.06 78 MET A N 1
ATOM 610 C CA . MET A 1 78 ? 2.043 -1.020 0.161 1.00 98.06 78 MET A CA 1
ATOM 611 C C . MET A 1 78 ? 2.614 -0.962 -1.259 1.00 98.06 78 MET A C 1
ATOM 613 O O . MET A 1 78 ? 1.883 -0.764 -2.225 1.00 98.06 78 MET A O 1
ATOM 617 N N . VAL A 1 79 ? 3.924 -1.181 -1.398 1.00 97.56 79 VAL A N 1
ATOM 618 C CA . VAL A 1 79 ? 4.621 -1.204 -2.693 1.00 97.56 79 VAL A CA 1
ATOM 619 C C . VAL A 1 79 ? 5.084 -2.626 -3.011 1.00 97.56 79 VAL A C 1
ATOM 621 O O . VAL A 1 79 ? 6.102 -3.106 -2.500 1.00 97.56 79 VAL A O 1
ATOM 624 N N . GLY A 1 80 ? 4.328 -3.299 -3.879 1.00 96.62 80 GLY A N 1
ATOM 625 C CA . GLY A 1 80 ? 4.536 -4.701 -4.245 1.00 96.62 80 GLY A CA 1
ATOM 626 C C . GLY A 1 80 ? 4.641 -4.947 -5.749 1.00 96.62 80 GLY A C 1
ATOM 627 O O . GLY A 1 80 ? 5.087 -4.089 -6.512 1.00 96.62 80 GLY A O 1
ATOM 628 N N . HIS A 1 81 ? 4.256 -6.154 -6.166 1.00 95.38 81 HIS A N 1
ATOM 629 C CA . HIS A 1 81 ? 4.394 -6.639 -7.541 1.00 95.38 81 HIS A CA 1
ATOM 630 C C . HIS A 1 81 ? 3.080 -7.178 -8.081 1.00 95.38 81 HIS A C 1
ATOM 632 O O . HIS A 1 81 ? 2.290 -7.772 -7.348 1.00 95.38 81 HIS A O 1
ATOM 638 N N . ASN A 1 82 ? 2.891 -7.051 -9.389 1.00 93.88 82 ASN A N 1
ATOM 639 C CA . ASN A 1 82 ? 1.869 -7.817 -10.085 1.00 93.88 82 ASN A CA 1
ATOM 640 C C . ASN A 1 82 ? 2.289 -9.287 -10.255 1.00 93.88 82 ASN A C 1
ATOM 642 O O . ASN A 1 82 ? 3.486 -9.569 -10.353 1.00 93.88 82 ASN A O 1
ATOM 646 N N . PRO A 1 83 ? 1.316 -10.213 -10.323 1.00 94.56 83 PRO A N 1
ATOM 647 C CA . PRO A 1 83 ? -0.128 -9.959 -10.235 1.00 94.56 83 PRO A CA 1
ATOM 648 C C . PRO A 1 83 ? -0.648 -9.790 -8.794 1.00 94.56 83 PRO A C 1
ATOM 650 O O . PRO A 1 83 ? -1.793 -9.391 -8.616 1.00 94.56 83 PRO A O 1
ATOM 653 N N . GLY A 1 84 ? 0.189 -10.040 -7.778 1.00 95.56 84 GLY A N 1
ATOM 654 C CA . GLY A 1 84 ? -0.186 -10.043 -6.358 1.00 95.56 84 GLY A CA 1
ATOM 655 C C . GLY A 1 84 ? -0.959 -8.807 -5.900 1.00 95.56 84 GLY A C 1
ATOM 656 O O . GLY A 1 84 ? -2.054 -8.947 -5.368 1.00 95.56 84 GLY A O 1
ATOM 657 N N . VAL A 1 85 ? -0.454 -7.597 -6.171 1.00 96.31 85 VAL A N 1
ATOM 658 C CA . VAL A 1 85 ? -1.133 -6.347 -5.761 1.00 96.31 85 VAL A CA 1
ATOM 659 C C . VAL A 1 85 ? -2.463 -6.114 -6.484 1.00 96.31 85 VAL A C 1
ATOM 661 O O . VAL A 1 85 ? -3.411 -5.636 -5.868 1.00 96.31 85 VAL A O 1
ATOM 664 N N . SER A 1 86 ? -2.560 -6.499 -7.760 1.00 96.56 86 SER A N 1
ATOM 665 C CA . SER A 1 86 ? -3.808 -6.421 -8.533 1.00 96.56 86 SER A CA 1
ATOM 666 C C . SER A 1 86 ? -4.861 -7.375 -7.964 1.00 96.56 86 SER A C 1
ATOM 668 O O . SER A 1 86 ? -5.982 -6.971 -7.660 1.00 96.56 86 SER A O 1
ATOM 670 N N . HIS A 1 87 ? -4.473 -8.630 -7.723 1.00 96.50 87 HIS A N 1
ATOM 671 C CA . HIS A 1 87 ? -5.350 -9.628 -7.112 1.00 96.50 87 HIS A CA 1
ATOM 672 C C . HIS A 1 87 ? -5.742 -9.262 -5.682 1.00 96.50 87 HIS A C 1
ATOM 674 O O . HIS A 1 87 ? -6.862 -9.537 -5.270 1.00 96.50 87 HIS A O 1
ATOM 680 N N . PHE A 1 88 ? -4.838 -8.649 -4.919 1.00 97.81 88 PHE A N 1
ATOM 681 C CA . PHE A 1 88 ? -5.123 -8.230 -3.555 1.00 97.81 88 PHE A CA 1
ATOM 682 C C . PHE A 1 88 ? -6.129 -7.082 -3.512 1.00 97.81 88 PHE A C 1
ATOM 684 O O . PHE A 1 88 ? -7.087 -7.154 -2.751 1.00 97.81 88 PHE A O 1
ATOM 691 N N . ALA A 1 89 ? -5.984 -6.079 -4.382 1.00 98.06 89 ALA A N 1
ATOM 692 C CA . ALA A 1 89 ? -6.975 -5.015 -4.502 1.00 98.06 89 ALA A CA 1
ATOM 693 C C . ALA A 1 89 ? -8.357 -5.564 -4.892 1.00 98.06 89 ALA A C 1
ATOM 695 O O . ALA A 1 89 ? -9.349 -5.214 -4.254 1.00 98.06 89 ALA A O 1
ATOM 696 N N . ALA A 1 90 ? -8.416 -6.471 -5.874 1.00 97.62 90 ALA A N 1
ATOM 697 C CA . ALA A 1 90 ? -9.656 -7.139 -6.277 1.00 97.62 90 ALA A CA 1
ATOM 698 C C . ALA A 1 90 ? -10.265 -7.949 -5.119 1.00 97.62 90 ALA A C 1
ATOM 700 O O . ALA A 1 90 ? -11.454 -7.861 -4.840 1.00 97.62 90 ALA A O 1
ATOM 701 N N . TYR A 1 91 ? -9.436 -8.690 -4.379 1.00 97.69 91 TYR A N 1
ATOM 702 C CA . TYR A 1 91 ? -9.865 -9.457 -3.210 1.00 97.69 91 TYR A CA 1
ATOM 703 C C . TYR A 1 91 ? -10.471 -8.569 -2.111 1.00 97.69 91 TYR A C 1
ATOM 705 O O . TYR A 1 91 ? -11.509 -8.911 -1.549 1.00 97.69 91 TYR A O 1
ATOM 713 N N . LEU A 1 92 ? -9.837 -7.436 -1.802 1.00 98.31 92 LEU A N 1
ATOM 714 C CA . LEU A 1 92 ? -10.274 -6.527 -0.739 1.00 98.31 92 LEU A CA 1
ATOM 715 C C . LEU A 1 92 ? -11.567 -5.788 -1.088 1.00 98.31 92 LEU A C 1
ATOM 717 O O . LEU A 1 92 ? -12.401 -5.575 -0.212 1.00 98.31 92 LEU A O 1
ATOM 721 N N . THR A 1 93 ? -11.722 -5.396 -2.351 1.00 98.12 93 THR A N 1
ATOM 722 C CA . THR A 1 93 ? -12.841 -4.560 -2.818 1.00 98.12 93 THR A CA 1
ATOM 723 C C . THR A 1 93 ? -14.016 -5.371 -3.357 1.00 98.12 93 THR A C 1
ATOM 725 O O . THR A 1 93 ? -15.141 -4.889 -3.379 1.00 98.12 93 THR A O 1
ATOM 728 N N . GLY A 1 94 ? -13.775 -6.617 -3.769 1.00 96.94 94 GLY A N 1
ATOM 729 C CA . GLY A 1 94 ? -14.753 -7.430 -4.486 1.00 96.94 94 GLY A CA 1
ATOM 730 C C . GLY A 1 94 ? -14.903 -7.068 -5.962 1.00 96.94 94 GLY A C 1
ATOM 731 O O . GLY A 1 94 ? -15.744 -7.665 -6.628 1.00 96.94 94 GLY A O 1
ATOM 732 N N . GLU A 1 95 ? -14.097 -6.133 -6.469 1.00 95.75 95 GLU A N 1
ATOM 733 C CA . GLU A 1 95 ? -14.075 -5.762 -7.882 1.00 95.75 95 GLU A CA 1
ATOM 734 C C . GLU A 1 95 ? -13.512 -6.895 -8.743 1.00 95.75 95 GLU A C 1
ATOM 736 O O . GLU A 1 95 ? -12.486 -7.509 -8.425 1.00 95.75 95 GLU A O 1
ATOM 741 N N . ASP A 1 96 ? -14.150 -7.131 -9.884 1.00 89.00 96 ASP A N 1
ATOM 742 C CA . ASP A 1 96 ? -13.689 -8.122 -10.844 1.00 89.00 96 ASP A CA 1
ATOM 743 C C . ASP A 1 96 ? -12.527 -7.569 -11.686 1.00 89.00 96 ASP A C 1
ATOM 745 O O . ASP A 1 96 ? -12.572 -6.463 -12.220 1.00 89.00 96 ASP A O 1
ATOM 749 N N . HIS A 1 97 ? -11.484 -8.382 -11.868 1.00 79.12 97 HIS A N 1
ATOM 750 C CA . HIS A 1 97 ? -10.425 -8.155 -12.862 1.00 79.12 97 HIS A CA 1
ATOM 751 C C . HIS A 1 97 ? -9.664 -6.812 -12.778 1.00 79.12 97 HIS A C 1
ATOM 753 O O . HIS A 1 97 ? -9.240 -6.283 -13.810 1.00 79.12 97 HIS A O 1
ATOM 759 N N . LEU A 1 98 ? -9.393 -6.287 -11.574 1.00 93.38 98 LEU A N 1
ATOM 760 C CA . LEU A 1 98 ? -8.448 -5.171 -11.425 1.00 93.38 98 LEU A CA 1
ATOM 761 C C . LEU A 1 98 ? -7.062 -5.561 -11.961 1.00 93.38 98 LEU A C 1
ATOM 763 O O . LEU A 1 98 ? -6.500 -6.589 -11.583 1.00 93.38 98 LEU A O 1
ATOM 767 N N . LEU A 1 99 ? -6.514 -4.727 -12.846 1.00 92.19 99 LEU A N 1
ATOM 768 C CA . LEU A 1 99 ? -5.215 -4.915 -13.489 1.00 92.19 99 LEU A CA 1
ATOM 769 C C . LEU A 1 99 ? -4.446 -3.600 -13.466 1.00 92.19 99 LEU A C 1
ATOM 771 O O . LEU A 1 99 ? -4.815 -2.632 -14.129 1.00 92.19 99 LEU A O 1
ATOM 775 N N . PHE A 1 100 ? -3.342 -3.580 -12.729 1.00 93.06 100 PHE A N 1
ATOM 776 C CA . PHE A 1 100 ? -2.501 -2.395 -12.626 1.00 93.06 100 PHE A CA 1
ATOM 777 C C . PHE A 1 100 ? -1.320 -2.466 -13.586 1.00 93.06 100 PHE A C 1
ATOM 779 O O . PHE A 1 100 ? -0.635 -3.482 -13.683 1.00 93.06 100 PHE A O 1
ATOM 786 N N . SER A 1 101 ? -1.025 -1.360 -14.261 1.00 92.25 101 SER A N 1
ATOM 787 C CA . SER A 1 101 ? 0.272 -1.173 -14.915 1.00 92.25 101 SER A CA 1
ATOM 788 C C . SER A 1 101 ? 1.331 -0.759 -13.883 1.00 92.25 101 SER A C 1
ATOM 790 O O . SER A 1 101 ? 0.983 -0.216 -12.831 1.00 92.25 101 SER A O 1
ATOM 792 N N . PRO A 1 102 ? 2.634 -0.986 -14.140 1.00 90.81 102 PRO A N 1
ATOM 793 C CA . PRO A 1 102 ? 3.691 -0.477 -13.269 1.00 90.81 102 PRO A CA 1
ATOM 794 C C . PRO A 1 102 ? 3.543 1.029 -13.017 1.00 90.81 102 PRO A C 1
ATOM 796 O O . PRO A 1 102 ? 3.339 1.791 -13.957 1.00 90.81 102 PRO A O 1
ATOM 799 N N . GLY A 1 103 ? 3.663 1.447 -11.755 1.00 89.75 103 GLY A N 1
ATOM 800 C CA . GLY A 1 103 ? 3.529 2.851 -11.351 1.00 89.75 103 GLY A CA 1
ATOM 801 C C . GLY A 1 103 ? 2.101 3.302 -11.038 1.00 89.75 103 GLY A C 1
ATOM 802 O O . GLY A 1 103 ? 1.945 4.408 -10.538 1.00 89.75 103 GLY A O 1
ATOM 803 N N . MET A 1 104 ? 1.084 2.463 -11.265 1.00 93.12 104 MET A N 1
ATOM 804 C CA . MET A 1 104 ? -0.275 2.749 -10.800 1.00 93.12 104 MET A CA 1
ATOM 805 C C . MET A 1 104 ? -0.418 2.505 -9.294 1.00 93.12 104 MET A C 1
ATOM 807 O O . MET A 1 104 ? 0.279 1.672 -8.708 1.00 93.12 104 MET A O 1
ATOM 811 N N . MET A 1 105 ? -1.364 3.213 -8.689 1.00 94.44 105 MET A N 1
ATOM 812 C CA . MET A 1 105 ? -1.755 3.083 -7.290 1.00 94.44 105 MET A CA 1
ATOM 813 C C . MET A 1 105 ? -3.271 2.956 -7.195 1.00 94.44 105 MET A C 1
ATOM 815 O O . MET A 1 105 ? -4.003 3.516 -8.003 1.00 94.44 105 MET A O 1
ATOM 819 N N . VAL A 1 106 ? -3.739 2.247 -6.176 1.00 95.81 106 VAL A N 1
ATOM 820 C CA . VAL A 1 106 ? -5.150 2.200 -5.808 1.00 95.81 106 VAL A CA 1
ATOM 821 C C . VAL A 1 106 ? -5.310 2.702 -4.381 1.00 95.81 106 VAL A C 1
ATOM 823 O O . VAL A 1 106 ? -4.494 2.375 -3.516 1.00 95.81 106 VAL A O 1
ATOM 826 N N . ARG A 1 107 ? -6.349 3.501 -4.140 1.00 96.06 107 ARG A N 1
ATOM 827 C CA . ARG A 1 107 ? -6.767 3.908 -2.800 1.00 96.06 107 ARG A CA 1
ATOM 828 C C . ARG A 1 107 ? -8.007 3.113 -2.414 1.00 96.06 107 ARG A C 1
ATOM 830 O O . ARG A 1 107 ? -8.993 3.104 -3.147 1.00 96.06 107 ARG A O 1
ATOM 837 N N . ILE A 1 108 ? -7.930 2.446 -1.267 1.00 97.81 108 ILE A N 1
ATOM 838 C CA . ILE A 1 108 ? -9.006 1.629 -0.706 1.00 97.81 108 ILE A CA 1
ATOM 839 C C . ILE A 1 108 ? -9.275 2.141 0.706 1.00 97.81 108 ILE A C 1
ATOM 841 O O . ILE A 1 108 ? -8.328 2.327 1.475 1.00 97.81 108 ILE A O 1
ATOM 845 N N . SER A 1 109 ? -10.539 2.389 1.032 1.00 97.56 109 SER A N 1
ATOM 846 C CA . SER A 1 109 ? -10.983 2.727 2.383 1.00 97.56 109 SER A CA 1
ATOM 847 C C . SER A 1 109 ? -11.584 1.496 3.063 1.00 97.56 109 SER A C 1
ATOM 849 O O . SER A 1 109 ? -12.106 0.595 2.407 1.00 97.56 109 SER A O 1
ATOM 851 N N . PHE A 1 110 ? -11.485 1.436 4.389 1.00 97.50 110 PHE A N 1
ATOM 852 C CA . PHE A 1 110 ? -12.045 0.352 5.191 1.00 97.50 110 PHE A CA 1
ATOM 853 C C . PHE A 1 110 ? -12.840 0.945 6.349 1.00 97.50 110 PHE A C 1
ATOM 855 O O . PHE A 1 110 ? -12.393 1.895 6.987 1.00 97.50 110 PHE A O 1
ATOM 862 N N . TYR A 1 111 ? -13.999 0.356 6.634 1.00 95.31 111 TYR A N 1
ATOM 863 C CA . TYR A 1 111 ? -14.859 0.735 7.757 1.00 95.31 111 TYR A CA 1
ATOM 864 C C . TYR A 1 111 ? -14.815 -0.356 8.830 1.00 95.31 111 TYR A C 1
ATOM 866 O O . TYR A 1 111 ? -15.815 -1.010 9.118 1.00 95.31 111 TYR A O 1
ATOM 874 N N . VAL A 1 112 ? -13.618 -0.590 9.369 1.00 94.31 112 VAL A N 1
ATOM 875 C CA . VAL A 1 112 ? -13.343 -1.574 10.424 1.00 94.31 112 VAL A CA 1
ATOM 876 C C . VAL A 1 112 ? -12.558 -0.919 11.558 1.00 94.31 112 VAL A C 1
ATOM 878 O O . VAL A 1 112 ? -11.865 0.069 11.331 1.00 94.31 112 VAL A O 1
ATOM 881 N N . GLU A 1 113 ? -12.660 -1.465 12.770 1.00 92.12 113 GLU A N 1
ATOM 882 C CA . GLU A 1 113 ? -11.958 -0.928 13.949 1.00 92.12 113 GLU A CA 1
ATOM 883 C C . GLU A 1 113 ? -10.483 -1.352 14.015 1.00 92.12 113 GLU A C 1
ATOM 885 O O . GLU A 1 113 ? -9.643 -0.611 14.518 1.00 92.12 113 GLU A O 1
ATOM 890 N N . GLU A 1 114 ? -10.159 -2.534 13.485 1.00 95.94 114 GLU A N 1
ATOM 891 C CA . GLU A 1 114 ? -8.833 -3.149 13.584 1.00 95.94 114 GLU A CA 1
ATOM 892 C C . GLU A 1 114 ? -8.415 -3.722 12.232 1.00 95.94 114 GLU A C 1
ATOM 894 O O . GLU A 1 114 ? -9.249 -4.211 11.460 1.00 95.94 114 GLU A O 1
ATOM 899 N N . TRP A 1 115 ? -7.113 -3.695 11.945 1.00 97.56 115 TRP A N 1
ATOM 900 C CA . TRP A 1 115 ? -6.576 -4.210 10.688 1.00 97.56 115 TRP A CA 1
ATOM 901 C C . TRP A 1 115 ? -6.866 -5.703 10.508 1.00 97.56 115 TRP A C 1
ATOM 903 O O . TRP A 1 115 ? -7.130 -6.119 9.381 1.00 97.56 115 TRP A O 1
ATOM 913 N N . GLU A 1 116 ? -6.894 -6.503 11.583 1.00 97.00 116 GLU A N 1
ATOM 914 C CA . GLU A 1 116 ? -7.231 -7.935 11.524 1.00 97.00 116 GLU A CA 1
ATOM 915 C C . GLU A 1 116 ? -8.659 -8.216 11.025 1.00 97.00 116 GLU A C 1
ATOM 917 O O . GLU A 1 116 ? -8.928 -9.300 10.501 1.00 97.00 116 GLU A O 1
ATOM 922 N N . HIS A 1 117 ? -9.572 -7.245 11.123 1.00 97.00 117 HIS A N 1
ATOM 923 C CA . HIS A 1 117 ? -10.940 -7.371 10.611 1.00 97.00 117 HIS A CA 1
ATOM 924 C C . HIS A 1 117 ? -11.049 -7.134 9.098 1.00 97.00 117 HIS A C 1
ATOM 926 O O . HIS A 1 117 ? -12.087 -7.432 8.498 1.00 97.00 117 HIS A O 1
ATOM 932 N N . ILE A 1 118 ? -9.990 -6.637 8.451 1.00 98.12 118 ILE A N 1
ATOM 933 C CA . ILE A 1 118 ? -9.955 -6.520 6.993 1.00 98.12 118 ILE A CA 1
ATOM 934 C C . ILE A 1 118 ? -9.946 -7.915 6.379 1.00 98.12 118 ILE A C 1
ATOM 936 O O . ILE A 1 118 ? -9.153 -8.781 6.743 1.00 98.12 118 ILE A O 1
ATOM 940 N N . SER A 1 119 ? -10.820 -8.141 5.410 1.00 97.69 119 SER A N 1
ATOM 941 C CA . SER A 1 119 ? -10.951 -9.422 4.733 1.00 97.69 119 SER A CA 1
ATOM 942 C C . SER A 1 119 ? -11.494 -9.223 3.318 1.00 97.69 119 SER A C 1
ATOM 944 O O . SER A 1 119 ? -11.469 -8.123 2.762 1.00 97.69 119 SER A O 1
ATOM 946 N N . LYS A 1 120 ? -11.937 -10.309 2.687 1.00 97.75 120 LYS A N 1
ATOM 947 C CA . LYS A 1 120 ? -12.534 -10.247 1.357 1.00 97.75 120 LYS A CA 1
ATOM 948 C C . LYS A 1 120 ? -13.737 -9.295 1.351 1.00 97.75 120 LYS A C 1
ATOM 950 O O . LYS A 1 120 ? -14.612 -9.424 2.202 1.00 97.75 120 LYS A O 1
ATOM 955 N N . ASN A 1 121 ? -13.816 -8.425 0.345 1.00 97.50 121 ASN A N 1
ATOM 956 C CA . ASN A 1 121 ? -14.922 -7.480 0.134 1.00 97.50 121 ASN A CA 1
ATOM 957 C C . ASN A 1 121 ? -15.182 -6.520 1.317 1.00 97.50 121 ASN A C 1
ATOM 959 O O . ASN A 1 121 ? -16.292 -6.009 1.455 1.00 97.50 121 ASN A O 1
ATOM 963 N N . SER A 1 122 ? -14.201 -6.293 2.197 1.00 97.88 122 SER A N 1
ATOM 964 C CA . SER A 1 122 ? -14.354 -5.363 3.325 1.00 97.88 122 SER A CA 1
ATOM 965 C C . SER A 1 122 ? -13.908 -3.933 3.001 1.00 97.88 122 SER A C 1
ATOM 967 O O . SER A 1 122 ? -14.052 -3.051 3.845 1.00 97.88 122 SER A O 1
ATOM 969 N N . GLY A 1 123 ? -13.299 -3.712 1.833 1.00 98.12 123 GLY A N 1
ATOM 970 C CA . GLY A 1 123 ? -12.799 -2.413 1.394 1.00 98.12 123 GLY A CA 1
ATOM 971 C C . GLY A 1 123 ? -13.675 -1.771 0.324 1.00 98.12 123 GLY A C 1
ATOM 972 O O . GLY A 1 123 ? -14.293 -2.462 -0.480 1.00 98.12 123 GLY A O 1
ATOM 973 N N . VAL A 1 124 ? -13.678 -0.443 0.279 1.00 98.25 124 VAL A N 1
ATOM 974 C CA . VAL A 1 124 ? -14.308 0.347 -0.783 1.00 98.25 124 VAL A CA 1
ATOM 975 C C . VAL A 1 124 ? -13.215 0.928 -1.674 1.00 98.25 124 VAL A C 1
ATOM 977 O O . VAL A 1 124 ? -12.275 1.563 -1.193 1.00 98.25 124 VAL A O 1
ATOM 980 N N . LEU A 1 125 ? -13.314 0.679 -2.981 1.00 97.56 125 LEU A N 1
ATOM 981 C CA . LEU A 1 125 ? -12.434 1.282 -3.977 1.00 97.56 125 LEU A CA 1
ATOM 982 C C . LEU A 1 125 ? -12.752 2.780 -4.084 1.00 97.56 125 LEU A C 1
ATOM 984 O O . LEU A 1 125 ? -13.817 3.153 -4.564 1.00 97.56 125 LEU A O 1
ATOM 988 N N . GLU A 1 126 ? -11.821 3.638 -3.674 1.00 95.81 126 GLU A N 1
ATOM 989 C CA . GLU A 1 126 ? -12.005 5.093 -3.744 1.00 95.81 126 GLU A CA 1
ATOM 990 C C . GLU A 1 126 ? -11.531 5.651 -5.085 1.00 95.81 126 GLU A C 1
ATOM 992 O O . GLU A 1 126 ? -12.191 6.479 -5.707 1.00 95.81 126 GLU A O 1
ATOM 997 N N . GLU A 1 127 ? -10.335 5.241 -5.513 1.00 94.19 127 GLU A N 1
ATOM 998 C CA . GLU A 1 127 ? -9.680 5.826 -6.680 1.00 94.19 127 GLU A CA 1
ATOM 999 C C . GLU A 1 127 ? -8.568 4.919 -7.217 1.00 94.19 127 GLU A C 1
ATOM 1001 O O . GLU A 1 127 ? -7.876 4.236 -6.456 1.00 94.19 127 GLU A O 1
ATOM 1006 N N . ILE A 1 128 ? -8.357 4.962 -8.534 1.00 93.81 128 ILE A N 1
ATOM 1007 C CA . ILE A 1 128 ? -7.189 4.392 -9.209 1.00 93.81 128 ILE A CA 1
ATOM 1008 C C . ILE A 1 128 ? -6.396 5.550 -9.818 1.00 93.81 128 ILE A C 1
ATOM 1010 O O . ILE A 1 128 ? -6.932 6.341 -10.590 1.00 93.81 128 ILE A O 1
ATOM 1014 N N . LEU A 1 129 ? -5.116 5.635 -9.471 1.00 91.19 129 LEU A N 1
ATOM 1015 C CA . LEU A 1 129 ? -4.213 6.729 -9.816 1.00 91.19 129 LEU A CA 1
ATOM 1016 C C . LEU A 1 129 ? -3.070 6.231 -10.715 1.00 91.19 129 LEU A C 1
ATOM 1018 O O . LEU A 1 129 ? -2.584 5.107 -10.547 1.00 91.19 129 LEU A O 1
ATOM 1022 N N . GLN A 1 130 ? -2.616 7.083 -11.640 1.00 84.19 130 GLN A N 1
ATOM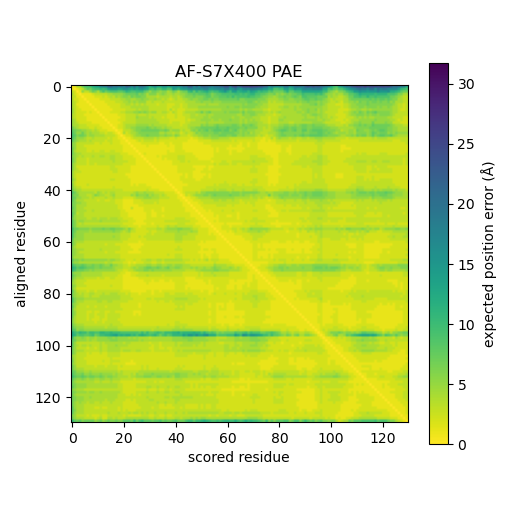 1023 C CA . GLN A 1 130 ? -1.535 6.803 -12.595 1.00 84.19 130 GLN A CA 1
ATOM 1024 C C . GLN A 1 130 ? -0.641 8.024 -12.840 1.00 84.19 130 GLN A C 1
ATOM 1026 O O . GLN A 1 130 ? -1.167 9.159 -12.855 1.00 84.19 130 GLN A O 1
#

InterPro domains:
  IPR013078 Histidine phosphatase superfamily, clade-1 [cd07067] (3-110)
  IPR029033 Histidine phosphatase superfamily [G3DSA:3.40.50.1240] (2-130)
  IPR029033 Histidine phosphatase superfamily [SSF53254] (3-121)

Mean predicted aligned error: 3.18 Å

Organism: NCBI:txid641524